Protein AF-A0A937X691-F1 (afdb_monomer)

Radius of gyration: 23.85 Å; Cα contacts (8 Å, |Δi|>4): 131; chains: 1; bounding box: 70×23×59 Å

Structure (mmCIF, N/CA/C/O backbone):
data_AF-A0A937X691-F1
#
_entry.id   AF-A0A937X691-F1
#
loop_
_atom_site.group_PDB
_atom_site.id
_atom_site.type_symbol
_atom_site.label_atom_id
_atom_site.label_alt_id
_atom_site.label_comp_id
_atom_site.label_asym_id
_atom_site.label_entity_id
_atom_site.label_seq_id
_atom_site.pdbx_PDB_ins_code
_atom_site.Cartn_x
_atom_site.Cartn_y
_atom_site.Cartn_z
_atom_site.occupancy
_atom_site.B_iso_or_equiv
_atom_site.auth_seq_id
_atom_site.auth_comp_id
_atom_site.auth_asym_id
_atom_site.auth_atom_id
_atom_site.pdbx_PDB_model_num
ATOM 1 N N . MET A 1 1 ? -31.879 0.806 -10.480 1.00 57.97 1 MET A N 1
ATOM 2 C CA . MET A 1 1 ? -30.810 1.714 -10.956 1.00 57.97 1 MET A CA 1
ATOM 3 C C . MET A 1 1 ? -29.947 0.918 -11.917 1.00 57.97 1 MET A C 1
ATOM 5 O O . MET A 1 1 ? -29.349 -0.062 -11.483 1.00 57.97 1 MET A O 1
ATOM 9 N N . ALA A 1 2 ? -29.981 1.260 -13.205 1.00 62.78 2 ALA A N 1
ATOM 10 C CA . ALA A 1 2 ? -29.186 0.592 -14.232 1.00 62.78 2 ALA A CA 1
ATOM 11 C C . ALA A 1 2 ? -27.701 0.939 -14.045 1.00 62.78 2 ALA A C 1
ATOM 13 O O . ALA A 1 2 ? -27.366 2.088 -13.751 1.00 62.78 2 ALA A O 1
ATOM 14 N N . CYS A 1 3 ? -26.823 -0.059 -14.132 1.00 71.88 3 CYS A N 1
ATOM 15 C CA . CYS A 1 3 ? -25.383 0.150 -14.043 1.00 71.88 3 CYS A CA 1
ATOM 16 C C . CYS A 1 3 ? -24.863 0.644 -15.410 1.00 71.88 3 CYS A C 1
ATOM 18 O O . CYS A 1 3 ? -25.206 0.021 -16.414 1.00 71.88 3 CYS A O 1
ATOM 20 N N . PRO A 1 4 ? -24.019 1.696 -15.482 1.00 74.69 4 PRO A N 1
ATOM 21 C CA . PRO A 1 4 ? -23.483 2.206 -16.754 1.00 74.69 4 PRO A CA 1
ATOM 22 C C . PRO A 1 4 ? -22.668 1.176 -17.549 1.00 74.69 4 PRO A C 1
ATOM 24 O O . PRO A 1 4 ? -22.495 1.320 -18.751 1.00 74.69 4 PRO A O 1
ATOM 27 N N . PHE A 1 5 ? -22.176 0.134 -16.876 1.00 79.00 5 PHE A N 1
ATOM 28 C CA . PHE A 1 5 ? -21.355 -0.935 -17.449 1.00 79.00 5 PHE A CA 1
ATOM 29 C C . PHE A 1 5 ? -22.147 -2.232 -17.705 1.00 79.00 5 PHE A C 1
ATOM 31 O O . PHE A 1 5 ? -21.552 -3.292 -17.870 1.00 79.00 5 PHE A O 1
ATOM 38 N N . GLY A 1 6 ? -23.483 -2.166 -17.691 1.00 82.38 6 GLY A N 1
ATOM 39 C CA . GLY A 1 6 ? -24.351 -3.344 -17.731 1.00 82.38 6 GLY A CA 1
ATOM 40 C C . GLY A 1 6 ? -24.492 -4.044 -16.370 1.00 82.38 6 GLY A C 1
ATOM 41 O O . GLY A 1 6 ? -23.689 -3.860 -15.452 1.00 82.38 6 GLY A O 1
ATOM 42 N N . GLY A 1 7 ? -25.566 -4.825 -16.222 1.00 81.88 7 GLY A N 1
ATOM 43 C CA . GLY A 1 7 ? -25.867 -5.612 -15.019 1.00 81.88 7 GLY A CA 1
ATOM 44 C C . GLY A 1 7 ? -26.502 -4.841 -13.849 1.00 81.88 7 GLY A C 1
ATOM 45 O O . GLY A 1 7 ? -26.859 -3.662 -13.943 1.00 81.88 7 GLY A O 1
ATOM 46 N N . HIS A 1 8 ? -26.648 -5.537 -12.715 1.00 80.50 8 HIS A N 1
ATOM 47 C CA . HIS A 1 8 ? -27.209 -5.004 -11.471 1.00 80.50 8 HIS A CA 1
ATOM 48 C C . HIS A 1 8 ? -26.151 -4.977 -10.371 1.00 80.50 8 HIS A C 1
ATOM 50 O O . HIS A 1 8 ? -25.466 -5.966 -10.124 1.00 80.50 8 HIS A O 1
ATOM 56 N N . ARG A 1 9 ? -26.049 -3.848 -9.664 1.00 83.50 9 ARG A N 1
ATOM 57 C CA . ARG A 1 9 ? -25.182 -3.719 -8.491 1.00 83.50 9 ARG A CA 1
ATOM 58 C C . ARG A 1 9 ? -26.050 -3.511 -7.250 1.00 83.50 9 ARG A C 1
ATOM 60 O O . ARG A 1 9 ? -26.542 -2.395 -7.062 1.00 83.50 9 ARG A O 1
ATOM 67 N N . PRO A 1 10 ? -26.296 -4.555 -6.437 1.00 85.19 10 PRO A N 1
ATOM 68 C CA . PRO A 1 10 ? -27.063 -4.400 -5.211 1.00 85.19 10 PRO A CA 1
ATOM 69 C C . PRO A 1 10 ? -26.295 -3.515 -4.225 1.00 85.19 10 PRO A C 1
ATOM 71 O O . PRO A 1 10 ? -25.065 -3.542 -4.153 1.00 85.19 10 PRO A O 1
ATOM 74 N N . TYR A 1 11 ? -27.037 -2.710 -3.472 1.00 90.38 11 TYR A N 1
ATOM 75 C CA . TYR A 1 11 ? -26.494 -1.866 -2.416 1.00 90.38 11 TYR A CA 1
ATOM 76 C C . TYR A 1 11 ? -27.256 -2.117 -1.121 1.00 90.38 11 TYR A C 1
ATOM 78 O O . TYR A 1 11 ? -28.475 -2.271 -1.130 1.00 90.38 11 TYR A O 1
ATOM 86 N N . PHE A 1 12 ? -26.543 -2.055 -0.004 1.00 92.31 12 PHE A N 1
ATOM 87 C CA . PHE A 1 12 ? -27.107 -2.134 1.336 1.00 92.31 12 PHE A CA 1
ATOM 88 C C . PHE A 1 12 ? -27.357 -0.737 1.899 1.00 92.31 12 PHE A C 1
ATOM 90 O O . PHE A 1 12 ? -26.682 0.228 1.526 1.00 92.31 12 PHE A O 1
ATOM 97 N N . ARG A 1 13 ? -28.299 -0.625 2.837 1.00 93.56 13 ARG A N 1
ATOM 98 C CA . ARG A 1 13 ? -28.445 0.561 3.688 1.00 93.56 13 ARG A CA 1
ATOM 99 C C . ARG A 1 13 ? -27.791 0.277 5.033 1.00 93.56 13 ARG A C 1
ATOM 101 O O . ARG A 1 13 ? -28.097 -0.728 5.661 1.00 93.56 13 ARG A O 1
ATOM 108 N N . CYS A 1 14 ? -26.889 1.153 5.464 1.00 93.94 14 CYS A N 1
ATOM 109 C CA . CYS A 1 14 ? -26.238 1.028 6.765 1.00 93.94 14 CYS A CA 1
ATOM 110 C C . CYS A 1 14 ? -27.247 1.250 7.912 1.00 93.94 14 CYS A C 1
ATOM 112 O O . CYS A 1 14 ? -27.792 2.356 7.992 1.00 93.94 14 CYS A O 1
ATOM 114 N N . PRO A 1 15 ? -27.443 0.277 8.827 1.00 91.50 15 PRO A N 1
ATOM 115 C CA . PRO A 1 15 ? -28.330 0.429 9.986 1.00 91.50 15 PRO A CA 1
ATOM 116 C C . PRO A 1 15 ? -27.667 1.164 11.165 1.00 91.50 15 PRO A C 1
ATOM 118 O O . PRO A 1 15 ? -28.305 1.428 12.178 1.00 91.50 15 PRO A O 1
ATOM 121 N N . GLY A 1 16 ? -26.374 1.480 11.056 1.00 89.88 16 GLY A N 1
ATOM 122 C CA . GLY A 1 16 ? -25.588 2.048 12.148 1.00 89.88 16 GLY A CA 1
ATOM 123 C C . GLY A 1 16 ? -25.955 3.487 12.483 1.00 89.88 16 GLY A C 1
ATOM 124 O O . GLY A 1 16 ? -26.684 4.157 11.751 1.00 89.88 16 GLY A O 1
ATOM 125 N N . ARG A 1 17 ? -25.371 3.990 13.568 1.00 87.00 17 ARG A N 1
ATOM 126 C CA . ARG A 1 17 ? -25.431 5.404 13.951 1.00 87.00 17 ARG A CA 1
ATOM 127 C C . ARG A 1 17 ? -24.082 6.070 13.699 1.00 87.00 17 ARG A C 1
ATOM 129 O O . ARG A 1 17 ? -23.042 5.424 13.792 1.00 87.00 17 ARG A O 1
ATOM 136 N N . ALA A 1 18 ? -24.092 7.342 13.328 1.00 80.06 18 ALA A N 1
ATOM 137 C CA . ALA A 1 18 ? -22.886 8.151 13.177 1.00 80.06 18 ALA A CA 1
ATOM 138 C C . ALA A 1 18 ? -23.180 9.562 13.696 1.00 80.06 18 ALA A C 1
ATOM 140 O O . ALA A 1 18 ? -24.072 10.224 13.176 1.00 80.06 18 ALA A O 1
ATOM 141 N N . GLY A 1 19 ? -22.458 10.002 14.732 1.00 73.25 19 GLY A N 1
ATOM 142 C CA . GLY A 1 19 ? -22.677 11.318 15.349 1.00 73.25 19 GLY A CA 1
ATOM 143 C C . GLY A 1 19 ? -24.075 11.493 15.959 1.00 73.25 19 GLY A C 1
ATOM 144 O O . GLY A 1 19 ? -24.657 12.559 15.834 1.00 73.25 19 GLY A O 1
ATOM 145 N N . GLY A 1 20 ? -24.651 10.436 16.544 1.00 80.00 20 GLY A N 1
ATOM 146 C CA . GLY A 1 20 ? -25.982 10.460 17.174 1.00 80.00 20 GLY A CA 1
ATOM 147 C C . GLY A 1 20 ? -27.168 10.169 16.239 1.00 80.00 20 GLY A C 1
ATOM 148 O O . GLY A 1 20 ? -28.194 9.673 16.705 1.00 80.00 20 GLY A O 1
ATOM 149 N N . LEU A 1 21 ? -27.022 10.356 14.921 1.00 85.38 21 LEU A N 1
ATOM 150 C CA . LEU A 1 21 ? -28.086 10.113 13.936 1.00 85.38 21 LEU A CA 1
ATOM 151 C C . LEU A 1 21 ? -27.976 8.743 13.249 1.00 85.38 21 LEU A C 1
ATOM 153 O O . LEU A 1 21 ? -26.894 8.155 13.154 1.00 85.38 21 LEU A O 1
ATOM 157 N N . SER A 1 22 ? -29.102 8.236 12.730 1.00 89.38 22 SER A N 1
ATOM 158 C CA . SER A 1 22 ? -29.135 7.044 11.871 1.00 89.38 22 SER A CA 1
ATOM 159 C C . SER A 1 22 ? -28.340 7.283 10.584 1.00 89.38 22 SER A C 1
ATOM 161 O O . SER A 1 22 ? -28.590 8.249 9.868 1.00 89.38 22 SER A O 1
ATOM 163 N N . CYS A 1 23 ? -27.401 6.396 10.261 1.00 91.94 23 CYS A N 1
ATOM 164 C CA . CYS A 1 23 ? -26.489 6.569 9.134 1.00 91.94 23 CYS A CA 1
ATOM 165 C C . CYS A 1 23 ? -27.201 6.472 7.779 1.00 91.94 23 CYS A C 1
ATOM 167 O O . CYS A 1 23 ? -26.948 7.298 6.905 1.00 91.94 23 CYS A O 1
ATOM 169 N N . GLY A 1 24 ? -28.028 5.438 7.567 1.00 89.94 24 GLY A N 1
ATOM 170 C CA . GLY A 1 24 ? -28.866 5.256 6.370 1.00 89.94 24 GLY A CA 1
ATOM 171 C C . GLY A 1 24 ? -28.127 5.174 5.024 1.00 89.94 24 GLY A C 1
ATOM 172 O O . GLY A 1 24 ? -28.760 5.068 3.971 1.00 89.94 24 GLY A O 1
ATOM 173 N N . ARG A 1 25 ? -26.790 5.230 5.030 1.00 90.38 25 ARG A N 1
ATOM 174 C CA . ARG A 1 25 ? -25.970 5.402 3.830 1.00 90.38 25 ARG A CA 1
ATOM 175 C C . ARG A 1 25 ? -26.063 4.175 2.932 1.00 90.38 25 ARG A C 1
ATOM 177 O O . ARG A 1 25 ? -25.934 3.045 3.405 1.00 90.38 25 ARG A O 1
ATOM 184 N N . ARG A 1 26 ? -26.239 4.412 1.631 1.00 92.94 26 ARG A N 1
ATOM 185 C CA . ARG A 1 26 ? -26.212 3.370 0.603 1.00 92.94 26 ARG A CA 1
ATOM 186 C C . ARG A 1 26 ? -24.762 2.967 0.329 1.00 92.94 26 ARG A C 1
ATOM 188 O O . ARG A 1 26 ? -23.971 3.800 -0.107 1.00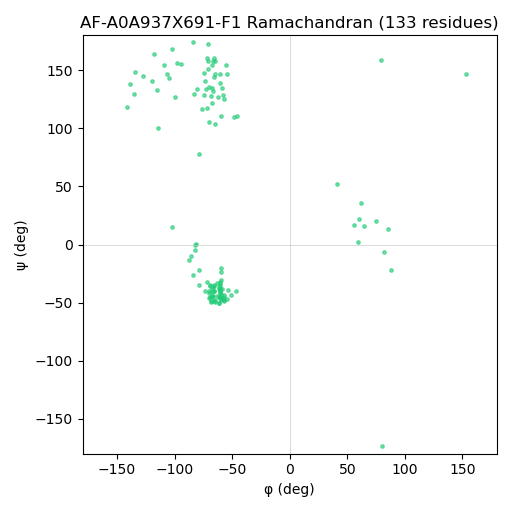 92.94 26 ARG A O 1
ATOM 195 N N . VAL A 1 27 ? -24.406 1.717 0.606 1.00 92.50 27 VAL A N 1
ATOM 196 C CA . VAL A 1 27 ? -23.033 1.203 0.486 1.00 92.50 27 VAL A CA 1
ATOM 197 C C . VAL A 1 27 ? -23.006 -0.153 -0.205 1.00 92.50 27 VAL A C 1
ATOM 199 O O . VAL A 1 27 ? -23.937 -0.941 -0.089 1.00 92.50 27 VAL A O 1
ATOM 202 N N . ALA A 1 28 ? -21.929 -0.427 -0.940 1.00 91.75 28 ALA A N 1
ATOM 203 C CA . ALA A 1 28 ? -21.753 -1.709 -1.624 1.00 91.75 28 ALA A CA 1
ATOM 204 C C . ALA A 1 28 ? -21.280 -2.830 -0.679 1.00 91.75 28 ALA A C 1
ATOM 206 O O . ALA A 1 28 ? -21.435 -4.002 -0.998 1.00 91.75 28 ALA A O 1
ATOM 207 N N . ARG A 1 29 ? -20.675 -2.477 0.463 1.00 91.31 29 ARG A N 1
ATOM 208 C CA . ARG A 1 29 ? -20.153 -3.416 1.464 1.00 91.31 29 ARG A CA 1
ATOM 209 C C . ARG A 1 29 ? -20.486 -2.921 2.868 1.00 91.31 29 ARG A C 1
ATOM 211 O O . ARG A 1 29 ? -20.347 -1.727 3.148 1.00 91.31 29 ARG A O 1
ATOM 218 N N . LEU A 1 30 ? -20.898 -3.844 3.728 1.00 93.38 30 LEU A N 1
ATOM 219 C CA . LEU A 1 30 ? -20.966 -3.665 5.175 1.00 93.38 30 LEU A CA 1
ATOM 220 C C . LEU A 1 30 ? -19.863 -4.511 5.820 1.00 93.38 30 LEU A C 1
ATOM 222 O O . LEU A 1 30 ? -19.412 -5.491 5.233 1.00 93.38 30 LEU A O 1
ATOM 226 N N . TYR A 1 31 ? -19.424 -4.105 7.003 1.00 91.38 31 TYR A N 1
ATOM 227 C CA . TYR A 1 31 ? -18.326 -4.724 7.736 1.00 91.38 31 TYR A CA 1
ATOM 228 C C . TYR A 1 31 ? -18.845 -5.222 9.083 1.00 91.38 31 TYR A C 1
ATOM 230 O O . TYR A 1 31 ? -19.659 -4.546 9.720 1.00 91.38 31 TYR A O 1
ATOM 238 N N . GLN A 1 32 ? -18.368 -6.386 9.507 1.00 90.25 32 GLN A N 1
ATOM 239 C CA . GLN A 1 32 ? -18.618 -6.944 10.831 1.00 90.25 32 GLN A CA 1
ATOM 240 C C . GLN A 1 32 ? -17.362 -6.785 11.686 1.00 90.25 32 GLN A C 1
ATOM 242 O O . GLN A 1 32 ? -16.249 -6.926 11.181 1.00 90.25 32 GLN A O 1
ATOM 247 N N . ARG A 1 33 ? -17.548 -6.505 12.975 1.00 83.12 33 ARG A N 1
ATOM 248 C CA . ARG A 1 33 ? -16.478 -6.479 13.976 1.00 83.12 33 ARG A CA 1
ATOM 249 C C . ARG A 1 33 ? -16.961 -7.200 15.228 1.00 83.12 33 ARG A C 1
ATOM 251 O O . ARG A 1 33 ? -18.058 -6.884 15.671 1.00 83.12 33 ARG A O 1
ATOM 258 N N . ASP A 1 34 ? -16.193 -8.146 15.761 1.00 73.19 34 ASP A N 1
ATOM 259 C CA . ASP A 1 34 ? -16.376 -8.767 17.087 1.00 73.19 34 ASP A CA 1
ATOM 260 C C . ASP A 1 34 ? -17.844 -9.088 17.451 1.00 73.19 34 ASP A C 1
ATOM 262 O O . ASP A 1 34 ? -18.357 -8.666 18.483 1.00 73.19 34 ASP A O 1
ATOM 266 N N . ASN A 1 35 ? -18.553 -9.797 16.562 1.00 70.50 35 ASN A N 1
ATOM 267 C CA . ASN A 1 35 ? -19.965 -10.194 16.716 1.00 70.50 35 ASN A CA 1
ATOM 268 C C . ASN A 1 35 ? -21.015 -9.057 16.757 1.00 70.50 35 ASN A C 1
ATOM 270 O O . ASN A 1 35 ? -22.166 -9.274 17.132 1.00 70.50 35 ASN A O 1
ATOM 274 N N . SER A 1 36 ? -20.652 -7.847 16.332 1.00 77.31 36 SER A N 1
ATOM 275 C CA . SER A 1 36 ? -21.568 -6.705 16.219 1.00 77.31 36 SER A CA 1
ATOM 276 C C . SER A 1 36 ? -22.360 -6.679 14.902 1.00 77.31 36 SER A C 1
ATOM 278 O O . SER A 1 36 ? -22.135 -7.468 13.981 1.00 77.31 36 SER A O 1
ATOM 280 N N . LEU A 1 37 ? -23.297 -5.728 14.809 1.00 85.88 37 LEU A N 1
ATOM 281 C CA . LEU A 1 37 ? -24.069 -5.437 13.600 1.00 85.88 37 LEU A CA 1
ATOM 282 C C . LEU A 1 37 ? -23.161 -5.167 12.384 1.00 85.88 37 LEU A C 1
ATOM 284 O O . LEU A 1 37 ? -22.102 -4.541 12.483 1.00 85.88 37 LEU A O 1
ATOM 288 N N . PHE A 1 38 ? -23.632 -5.558 11.198 1.00 91.56 38 PHE A N 1
ATOM 289 C CA . PHE A 1 38 ? -23.010 -5.179 9.929 1.00 91.56 38 PHE A CA 1
ATOM 290 C C . PHE A 1 38 ? -23.223 -3.683 9.665 1.00 91.56 38 PHE A C 1
ATOM 292 O O . PHE A 1 38 ? -24.321 -3.255 9.301 1.00 91.56 38 PHE A O 1
ATOM 299 N N . LEU A 1 39 ? -22.178 -2.869 9.829 1.00 93.25 39 LEU A N 1
ATOM 300 C CA . LEU A 1 39 ? -22.245 -1.417 9.634 1.00 93.25 39 LEU A CA 1
ATOM 301 C C . LEU A 1 39 ? -21.328 -0.962 8.501 1.00 93.25 39 LEU A C 1
ATOM 303 O O . LEU A 1 39 ? -20.430 -1.672 8.048 1.00 93.25 39 LEU A O 1
ATOM 307 N N . CYS A 1 40 ? -21.544 0.257 8.011 1.00 92.44 40 CYS A N 1
ATOM 308 C CA . CYS A 1 40 ? -20.629 0.842 7.044 1.00 92.44 40 CYS A CA 1
ATOM 309 C C . CYS A 1 40 ? -19.295 1.206 7.705 1.00 92.44 40 CYS A C 1
ATOM 311 O O . CYS A 1 40 ? -19.219 1.483 8.903 1.00 92.44 40 CYS A O 1
ATOM 313 N N . ARG A 1 41 ? -18.255 1.310 6.877 1.00 90.25 41 ARG A N 1
ATOM 314 C CA . ARG A 1 41 ? -16.895 1.680 7.279 1.00 90.25 41 ARG A CA 1
ATOM 315 C C . ARG A 1 41 ? -16.819 2.897 8.210 1.00 90.25 41 ARG A C 1
ATOM 317 O O . ARG A 1 41 ? -16.040 2.896 9.152 1.00 90.25 41 ARG A O 1
ATOM 324 N N . ARG A 1 42 ? -17.634 3.926 7.951 1.00 88.56 42 ARG A N 1
ATOM 325 C CA . ARG A 1 42 ? -17.655 5.164 8.745 1.00 88.56 42 ARG A CA 1
ATOM 326 C C . ARG A 1 42 ? -18.245 4.951 10.140 1.00 88.56 42 ARG A C 1
ATOM 328 O O . ARG A 1 42 ? -17.717 5.511 11.087 1.00 88.56 42 ARG A O 1
ATOM 335 N N . CYS A 1 43 ? -19.311 4.157 10.260 1.00 90.38 43 CYS A N 1
ATOM 336 C CA . CYS A 1 43 ? -19.924 3.834 11.553 1.00 90.38 43 CYS A CA 1
ATOM 337 C C . CYS A 1 43 ? -18.997 2.988 12.426 1.00 90.38 43 CYS A C 1
ATOM 339 O O . CYS A 1 43 ? -18.945 3.203 13.627 1.00 90.38 43 CYS A O 1
ATOM 341 N N . HIS A 1 44 ? -18.234 2.081 11.813 1.00 89.06 44 HIS A N 1
ATOM 342 C CA . HIS A 1 44 ? -17.207 1.303 12.511 1.00 89.06 44 HIS A CA 1
ATOM 343 C C . HIS A 1 44 ? -15.877 2.049 12.687 1.00 89.06 44 HIS A C 1
ATOM 345 O O . HIS A 1 44 ? -14.935 1.487 13.231 1.00 89.06 44 HIS A O 1
ATOM 351 N N . GLY A 1 45 ? -15.765 3.293 12.206 1.00 86.62 45 GLY A N 1
ATOM 352 C CA . GLY A 1 45 ? -14.534 4.078 12.309 1.00 86.62 45 GLY A CA 1
ATOM 353 C C . GLY A 1 45 ? -13.317 3.452 11.615 1.00 86.62 45 GLY A C 1
ATOM 354 O O . GLY A 1 45 ? -12.190 3.782 11.970 1.00 86.62 45 GLY A O 1
ATOM 355 N N . LEU A 1 46 ? -13.502 2.551 10.641 1.00 87.88 46 LEU A N 1
ATOM 356 C CA . LEU A 1 46 ? -12.369 1.834 10.048 1.00 87.88 46 LEU A CA 1
ATOM 357 C C . LEU A 1 46 ? -11.587 2.763 9.110 1.00 87.88 46 LEU A C 1
ATOM 359 O O . LEU A 1 46 ? -12.148 3.368 8.188 1.00 87.88 46 LEU A O 1
ATOM 363 N N . ALA A 1 47 ? -10.272 2.835 9.289 1.00 87.12 47 ALA A N 1
ATOM 364 C CA . ALA A 1 47 ? -9.356 3.452 8.334 1.00 87.12 47 ALA A CA 1
ATOM 365 C C . ALA A 1 47 ? -9.211 2.577 7.070 1.00 87.12 47 ALA A C 1
ATOM 367 O O . ALA A 1 47 ? -9.596 1.409 7.058 1.00 87.12 47 ALA A O 1
ATOM 368 N N . TYR A 1 48 ? -8.747 3.157 5.961 1.00 84.50 48 TYR A N 1
ATOM 369 C CA . TYR A 1 48 ? -8.286 2.359 4.830 1.00 84.50 48 TYR A CA 1
ATOM 370 C C . TYR A 1 48 ? -6.933 1.800 5.251 1.00 84.50 48 TYR A C 1
ATOM 372 O O . TYR A 1 48 ? -6.193 2.483 5.954 1.00 84.50 48 TYR A O 1
ATOM 380 N N . GLU A 1 49 ? -6.584 0.606 4.788 1.00 80.00 49 GLU A N 1
ATOM 381 C CA . GLU A 1 49 ? -5.263 0.022 5.040 1.00 80.00 49 GLU A CA 1
ATOM 382 C C . GLU A 1 49 ? -4.143 1.012 4.680 1.00 80.00 49 GLU A C 1
ATOM 384 O O . GLU A 1 49 ? -3.279 1.308 5.494 1.00 80.00 49 GLU A O 1
ATOM 389 N N . SER A 1 50 ? -4.267 1.692 3.536 1.00 78.75 50 SER A N 1
ATOM 390 C CA . SER A 1 50 ? -3.333 2.744 3.113 1.00 78.75 50 SER A CA 1
ATOM 391 C C . SER A 1 50 ? -3.214 3.946 4.059 1.00 78.75 50 SER A C 1
ATOM 393 O O . SER A 1 50 ? -2.206 4.647 4.016 1.00 78.75 50 SER A O 1
ATOM 395 N N . GLN A 1 51 ? -4.231 4.217 4.883 1.00 81.75 51 GLN A N 1
ATOM 396 C CA . GLN A 1 51 ? -4.211 5.283 5.890 1.00 81.75 51 GLN A CA 1
ATOM 397 C C . GLN A 1 51 ? -3.546 4.835 7.193 1.00 81.75 51 GLN A C 1
ATOM 399 O O . GLN A 1 51 ? -3.031 5.683 7.913 1.00 81.75 51 GLN A O 1
ATOM 404 N N . ALA A 1 52 ? -3.572 3.534 7.489 1.00 81.00 52 ALA A N 1
ATOM 405 C CA . ALA A 1 52 ? -2.908 2.948 8.649 1.00 81.00 52 ALA A CA 1
ATOM 406 C C . ALA A 1 52 ? -1.433 2.615 8.380 1.00 81.00 52 ALA A C 1
ATOM 408 O O . ALA A 1 52 ? -0.7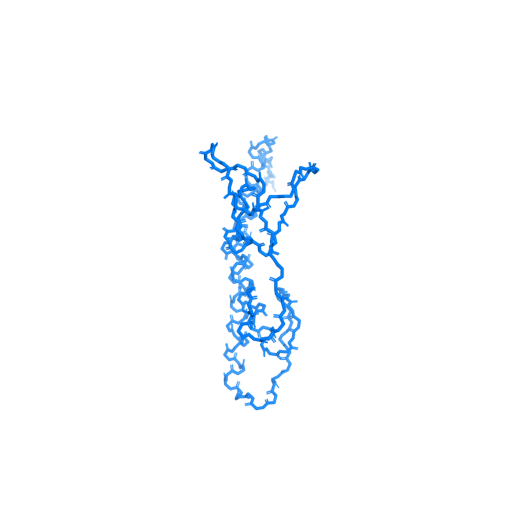09 2.306 9.319 1.00 81.00 52 ALA A O 1
ATOM 409 N N . GLU A 1 53 ? -0.992 2.700 7.122 1.00 83.31 53 GLU A N 1
ATOM 410 C CA . GLU A 1 53 ? 0.365 2.314 6.775 1.00 83.31 53 GLU A CA 1
ATOM 411 C C . GLU A 1 53 ? 1.447 3.212 7.362 1.00 83.31 53 GLU A C 1
ATOM 413 O O . GLU A 1 53 ? 1.443 4.440 7.171 1.00 83.31 53 GLU A O 1
ATOM 418 N N . ALA A 1 54 ? 2.439 2.555 7.952 1.00 85.06 54 ALA A N 1
ATOM 419 C CA . ALA A 1 54 ? 3.697 3.150 8.341 1.00 85.06 54 ALA A CA 1
ATOM 420 C C . ALA A 1 54 ? 4.494 3.633 7.110 1.00 85.06 54 ALA A C 1
ATOM 422 O O . ALA A 1 54 ? 4.307 3.144 5.989 1.00 85.06 54 ALA A O 1
ATOM 423 N N . PRO A 1 55 ? 5.427 4.587 7.284 1.00 82.88 55 PRO A N 1
ATOM 424 C CA . PRO A 1 55 ? 6.265 5.070 6.187 1.00 82.88 55 PRO A CA 1
ATOM 425 C C . PRO A 1 55 ? 7.013 3.955 5.439 1.00 82.88 55 PRO A C 1
ATOM 427 O O . PRO A 1 55 ? 7.069 3.992 4.210 1.00 82.88 55 PRO A O 1
ATOM 430 N N . TRP A 1 56 ? 7.516 2.946 6.156 1.00 85.56 56 TRP A N 1
ATOM 431 C CA . TRP A 1 56 ? 8.228 1.806 5.570 1.00 85.56 56 TRP A CA 1
ATOM 432 C C . TRP A 1 56 ? 7.298 0.847 4.803 1.00 85.56 56 TRP A C 1
ATOM 434 O O . TRP A 1 56 ? 7.673 0.303 3.770 1.00 85.56 56 TRP A O 1
ATOM 444 N N . GLU A 1 57 ? 6.040 0.690 5.223 1.00 88.06 57 GLU A N 1
ATOM 445 C CA . GLU A 1 57 ? 5.059 -0.123 4.485 1.00 88.06 57 GLU A CA 1
ATOM 446 C C . GLU A 1 57 ? 4.751 0.505 3.121 1.00 88.06 57 GLU A C 1
ATOM 448 O O . GLU A 1 57 ? 4.597 -0.185 2.109 1.00 88.06 57 GLU A O 1
ATOM 453 N N . ARG A 1 58 ? 4.745 1.843 3.049 1.00 87.19 58 ARG A N 1
ATOM 454 C CA . ARG A 1 58 ? 4.557 2.565 1.784 1.00 87.19 58 ARG A CA 1
ATOM 455 C C . ARG A 1 58 ? 5.715 2.341 0.816 1.00 87.19 58 ARG A C 1
ATOM 457 O O . ARG A 1 58 ? 5.461 2.218 -0.388 1.00 87.19 58 ARG A O 1
ATOM 464 N N . THR A 1 59 ? 6.956 2.312 1.307 1.00 89.56 59 THR A N 1
ATOM 465 C CA . THR A 1 59 ? 8.138 2.055 0.470 1.00 89.56 59 THR A CA 1
ATOM 466 C C . THR A 1 59 ? 8.173 0.603 0.001 1.00 89.56 59 THR A C 1
ATOM 468 O O . THR A 1 59 ? 8.334 0.382 -1.201 1.00 89.56 59 THR A O 1
ATOM 471 N N . LEU A 1 60 ? 7.854 -0.367 0.864 1.00 90.62 60 LEU A N 1
ATOM 472 C CA . LEU A 1 60 ? 7.690 -1.770 0.456 1.00 90.62 60 LEU A CA 1
ATOM 473 C C . LEU A 1 60 ? 6.622 -1.941 -0.621 1.00 90.62 60 LEU A C 1
ATOM 475 O O . LEU A 1 60 ? 6.869 -2.540 -1.668 1.00 90.62 60 LEU A O 1
ATOM 479 N N . ARG A 1 61 ? 5.447 -1.323 -0.446 1.00 91.00 61 ARG A N 1
ATOM 480 C CA . ARG A 1 61 ? 4.384 -1.405 -1.456 1.00 91.00 61 ARG A CA 1
ATOM 481 C C . ARG A 1 61 ? 4.830 -0.836 -2.809 1.00 91.00 61 ARG A C 1
ATOM 483 O O . ARG A 1 61 ? 4.344 -1.264 -3.861 1.00 91.00 61 ARG A O 1
ATOM 490 N N . ARG A 1 62 ? 5.725 0.158 -2.818 1.00 91.06 62 ARG A N 1
ATOM 491 C CA . ARG A 1 62 ? 6.308 0.696 -4.056 1.00 91.06 62 ARG A CA 1
ATOM 492 C C . ARG A 1 62 ? 7.217 -0.334 -4.728 1.00 91.06 62 ARG A C 1
ATOM 494 O O . ARG A 1 62 ? 7.073 -0.518 -5.938 1.00 91.06 62 ARG A O 1
ATOM 501 N N . ALA A 1 63 ? 8.082 -1.008 -3.973 1.00 93.00 63 ALA A N 1
ATOM 502 C CA . ALA A 1 63 ? 8.918 -2.092 -4.488 1.00 93.00 63 ALA A CA 1
ATOM 503 C C . ALA A 1 63 ? 8.060 -3.236 -5.059 1.00 93.00 63 ALA A C 1
ATOM 505 O O . ALA A 1 63 ? 8.242 -3.640 -6.209 1.00 93.00 63 ALA A O 1
ATOM 506 N N . ASP A 1 64 ? 7.020 -3.655 -4.337 1.00 94.06 64 ASP A N 1
ATOM 507 C CA . ASP A 1 64 ? 6.090 -4.695 -4.786 1.00 94.06 64 ASP A CA 1
ATOM 508 C C . ASP A 1 64 ? 5.358 -4.333 -6.075 1.00 94.06 64 ASP A C 1
ATOM 510 O O . ASP A 1 64 ? 5.193 -5.170 -6.964 1.00 94.06 64 ASP A O 1
ATOM 514 N N . LYS A 1 65 ? 4.919 -3.078 -6.220 1.00 93.81 65 LYS A N 1
ATOM 515 C CA . LYS A 1 65 ? 4.300 -2.611 -7.470 1.00 93.81 65 LYS A CA 1
ATOM 516 C C . LYS A 1 65 ? 5.260 -2.722 -8.649 1.00 93.81 65 LYS A C 1
ATOM 518 O O . LYS A 1 65 ? 4.824 -3.070 -9.746 1.00 93.81 65 LYS A O 1
ATOM 523 N N . ILE A 1 66 ? 6.542 -2.434 -8.436 1.00 93.69 66 ILE A N 1
ATOM 524 C CA . ILE A 1 66 ? 7.573 -2.575 -9.466 1.00 93.69 66 ILE A CA 1
ATOM 525 C C . ILE A 1 66 ? 7.753 -4.053 -9.824 1.00 93.69 66 ILE A C 1
ATOM 527 O O . ILE A 1 66 ? 7.672 -4.394 -11.002 1.00 93.69 66 ILE A O 1
ATOM 531 N N . ARG A 1 67 ? 7.899 -4.940 -8.833 1.00 93.75 67 ARG A N 1
ATOM 532 C CA . ARG A 1 67 ? 8.024 -6.394 -9.051 1.00 93.75 67 ARG A CA 1
ATOM 533 C C . ARG A 1 67 ? 6.839 -6.960 -9.828 1.00 93.75 67 ARG A C 1
ATOM 535 O O . ARG A 1 67 ? 7.034 -7.606 -10.856 1.00 93.75 67 ARG A O 1
ATOM 542 N N . LYS A 1 68 ? 5.614 -6.622 -9.408 1.00 93.75 68 LYS A N 1
ATOM 543 C CA . LYS A 1 68 ? 4.375 -7.024 -10.093 1.00 93.75 68 LYS A CA 1
ATOM 544 C C . LYS A 1 68 ? 4.314 -6.498 -11.523 1.00 93.75 68 LYS A C 1
ATOM 546 O O . LYS A 1 68 ? 3.916 -7.230 -12.422 1.00 93.75 68 LYS A O 1
ATOM 551 N N . ARG A 1 69 ? 4.738 -5.251 -11.763 1.00 92.38 69 ARG A N 1
ATOM 552 C CA . ARG A 1 69 ? 4.801 -4.674 -13.117 1.00 92.38 69 ARG A CA 1
ATOM 553 C C . ARG A 1 69 ? 5.783 -5.423 -14.020 1.00 92.38 69 ARG A C 1
ATOM 555 O O . ARG A 1 69 ? 5.551 -5.503 -15.221 1.00 92.38 69 ARG A O 1
ATOM 562 N N . LEU A 1 70 ? 6.862 -5.952 -13.453 1.00 93.75 70 LEU A N 1
ATOM 563 C CA . LEU A 1 70 ? 7.827 -6.788 -14.164 1.00 93.7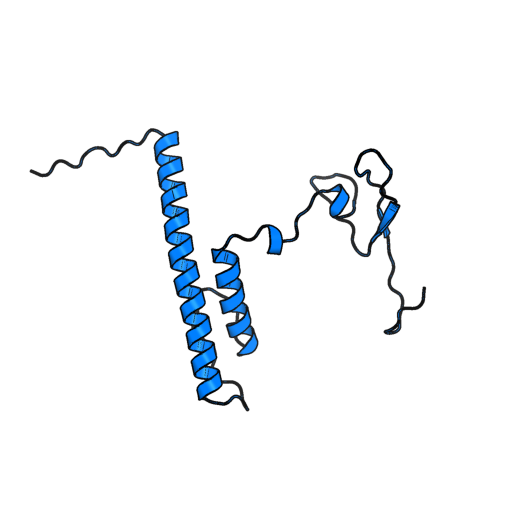5 70 LEU A CA 1
ATOM 564 C C . LEU A 1 70 ? 7.369 -8.254 -14.297 1.00 93.75 70 LEU A C 1
ATOM 566 O O . LEU A 1 70 ? 8.082 -9.051 -14.894 1.00 93.75 70 LEU A O 1
ATOM 570 N N . GLY A 1 71 ? 6.184 -8.609 -13.787 1.00 92.44 71 GLY A N 1
ATOM 571 C CA . GLY A 1 71 ? 5.614 -9.957 -13.872 1.00 92.44 71 GLY A CA 1
ATOM 572 C C . GLY A 1 71 ? 6.074 -10.916 -12.770 1.00 92.44 71 GLY A C 1
ATOM 573 O O . GLY A 1 71 ? 5.877 -12.119 -12.897 1.00 92.44 71 GLY A O 1
ATOM 574 N N . GLY A 1 72 ? 6.698 -10.404 -11.707 1.00 90.94 72 GLY A N 1
ATOM 575 C CA . GLY A 1 72 ? 7.218 -11.198 -10.594 1.00 90.94 72 GLY A CA 1
ATOM 576 C C . GLY A 1 72 ? 6.326 -11.164 -9.348 1.00 90.94 72 GLY A C 1
ATOM 577 O O . GLY A 1 72 ? 5.415 -10.331 -9.252 1.00 90.94 72 GLY A O 1
ATOM 578 N N . PRO A 1 73 ? 6.596 -12.047 -8.370 1.00 91.75 73 PRO A N 1
ATOM 579 C CA . PRO A 1 73 ? 5.901 -12.039 -7.089 1.00 91.75 73 PRO A CA 1
ATOM 580 C C . PRO A 1 73 ? 6.251 -10.791 -6.261 1.00 91.75 73 PRO A C 1
ATOM 582 O O . PRO A 1 73 ? 7.314 -10.188 -6.418 1.00 91.75 73 PRO A O 1
ATOM 585 N N . ALA A 1 74 ? 5.335 -10.411 -5.369 1.00 90.56 74 ALA A N 1
ATOM 586 C CA . ALA A 1 74 ? 5.612 -9.441 -4.311 1.00 90.56 74 ALA A CA 1
ATOM 587 C C . ALA A 1 74 ? 6.531 -10.056 -3.248 1.00 90.56 74 ALA A C 1
ATOM 589 O O . ALA A 1 74 ? 6.488 -11.267 -3.028 1.00 90.56 74 ALA A O 1
ATOM 590 N N . GLY A 1 75 ? 7.322 -9.223 -2.584 1.00 88.56 75 GLY A N 1
ATOM 591 C CA . GLY A 1 75 ? 8.190 -9.632 -1.490 1.00 88.56 75 GLY A CA 1
ATOM 592 C C . GLY A 1 75 ? 9.407 -8.729 -1.342 1.00 88.56 75 GLY A C 1
ATOM 593 O O . GLY A 1 75 ? 9.962 -8.228 -2.322 1.00 88.56 75 GLY A O 1
ATOM 594 N N . VAL A 1 76 ? 9.831 -8.554 -0.095 1.00 85.38 76 VAL A N 1
ATOM 595 C CA . VAL A 1 76 ? 10.992 -7.737 0.268 1.00 85.38 76 VAL A CA 1
ATOM 596 C C . VAL A 1 76 ? 12.270 -8.456 -0.138 1.00 85.38 76 VAL A C 1
ATOM 598 O O . VAL A 1 76 ? 12.403 -9.651 0.118 1.00 85.38 76 VAL A O 1
ATOM 601 N N . ALA A 1 77 ? 13.202 -7.738 -0.766 1.00 82.00 77 ALA A N 1
ATOM 602 C CA . ALA A 1 77 ? 14.534 -8.244 -1.111 1.00 82.00 77 ALA A CA 1
ATOM 603 C C . ALA A 1 77 ? 14.550 -9.532 -1.966 1.00 82.00 77 ALA A C 1
ATOM 605 O O . ALA A 1 77 ? 15.581 -10.188 -2.099 1.00 82.00 77 ALA A O 1
ATOM 606 N N . LEU A 1 78 ? 13.431 -9.886 -2.608 1.00 88.56 78 LEU A N 1
ATOM 607 C CA . LEU A 1 78 ? 13.413 -10.952 -3.604 1.00 88.56 78 LEU A CA 1
ATOM 608 C C . LEU A 1 78 ? 14.229 -10.537 -4.844 1.00 88.56 78 LEU A C 1
ATOM 610 O O . LEU A 1 78 ? 14.392 -9.342 -5.120 1.00 88.56 78 LEU A O 1
ATOM 614 N N . PRO A 1 79 ? 14.714 -11.477 -5.664 1.00 88.19 79 PRO A N 1
ATOM 615 C CA . PRO A 1 79 ? 15.261 -11.128 -6.970 1.00 88.19 79 PRO A CA 1
ATOM 616 C C . PRO A 1 79 ? 14.168 -10.547 -7.885 1.00 88.19 79 PRO A C 1
ATOM 618 O O . PRO A 1 79 ? 12.997 -10.928 -7.806 1.00 88.19 79 PRO A O 1
ATOM 621 N N . PHE A 1 80 ? 14.534 -9.601 -8.756 1.00 90.94 80 PHE A N 1
ATOM 622 C CA . PHE A 1 80 ? 13.623 -9.126 -9.802 1.00 90.94 80 PHE A CA 1
ATOM 623 C C . PHE A 1 80 ? 13.487 -10.190 -10.903 1.00 90.94 80 PHE A C 1
ATOM 625 O O . PHE A 1 80 ? 14.483 -10.824 -11.259 1.00 90.94 80 PHE A O 1
ATOM 632 N N . PRO A 1 81 ? 12.275 -10.396 -11.453 1.00 92.75 81 PRO A N 1
ATOM 633 C CA . PRO A 1 81 ? 12.075 -11.312 -12.572 1.00 92.75 81 PRO A CA 1
ATOM 634 C C . PRO A 1 81 ? 12.796 -10.793 -13.821 1.00 92.75 81 PRO A C 1
ATOM 636 O O . PRO A 1 81 ? 13.077 -9.601 -13.937 1.00 92.75 81 PRO A O 1
ATOM 639 N N . GLY A 1 82 ? 13.044 -11.682 -14.784 1.00 92.62 82 GLY A N 1
ATOM 640 C CA . GLY A 1 82 ? 13.654 -11.310 -16.058 1.00 92.62 82 GLY A CA 1
ATOM 641 C C . GLY A 1 82 ? 12.884 -10.208 -16.797 1.00 92.62 82 GLY A C 1
ATOM 642 O O . GLY A 1 82 ? 11.675 -10.036 -16.636 1.00 92.62 82 GLY A O 1
ATOM 643 N N . ARG A 1 83 ? 13.598 -9.457 -17.641 1.00 95.19 83 ARG A N 1
ATOM 644 C CA . ARG A 1 83 ? 13.031 -8.333 -18.395 1.00 95.19 83 ARG A CA 1
ATOM 645 C C . ARG A 1 83 ? 11.836 -8.772 -19.259 1.00 95.19 83 ARG A C 1
ATOM 647 O O . ARG A 1 83 ? 12.018 -9.619 -20.136 1.00 95.19 83 ARG A O 1
ATOM 654 N N . PRO A 1 84 ? 10.658 -8.136 -19.112 1.00 94.75 84 PRO A N 1
ATOM 655 C CA . PRO A 1 84 ? 9.506 -8.418 -19.961 1.00 94.75 84 PRO A CA 1
ATOM 656 C C . PRO A 1 84 ? 9.777 -8.134 -21.444 1.00 94.75 84 PRO A C 1
ATOM 658 O O . PRO A 1 84 ? 10.480 -7.179 -21.800 1.00 94.75 84 PRO A O 1
ATOM 661 N N . LYS A 1 85 ? 9.162 -8.926 -22.329 1.00 92.56 85 LYS A N 1
ATOM 662 C CA . LYS A 1 85 ? 9.227 -8.706 -23.781 1.00 92.56 85 LYS A CA 1
ATOM 663 C C . LYS A 1 85 ? 8.680 -7.315 -24.130 1.00 92.56 85 LYS A C 1
ATOM 665 O O . LYS A 1 85 ? 7.642 -6.905 -23.623 1.00 92.56 85 LYS A O 1
ATOM 670 N N . GLY A 1 86 ? 9.390 -6.586 -24.992 1.00 93.25 86 GLY A N 1
ATOM 671 C CA . GLY A 1 86 ? 9.011 -5.231 -25.419 1.00 93.25 86 GLY A CA 1
ATOM 672 C C . GLY A 1 86 ? 9.399 -4.104 -24.453 1.00 93.25 86 GLY A C 1
ATOM 673 O O . GLY A 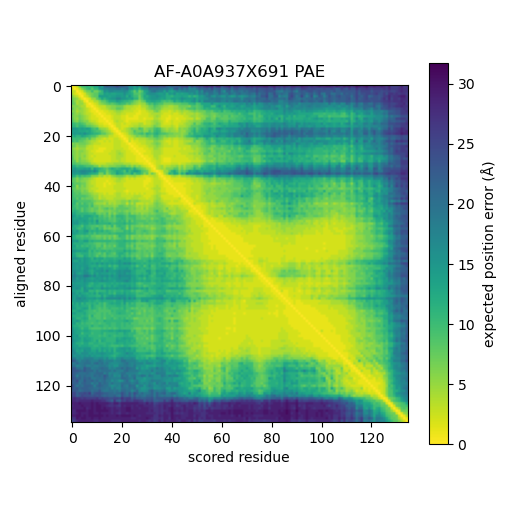1 86 ? 9.278 -2.936 -24.813 1.00 93.25 86 GLY A O 1
ATOM 674 N N . MET A 1 87 ? 9.920 -4.408 -23.258 1.00 96.44 87 MET A N 1
ATOM 675 C CA . MET A 1 87 ? 10.463 -3.382 -22.364 1.00 96.44 87 MET A CA 1
ATOM 676 C C . MET A 1 87 ? 11.907 -3.044 -22.746 1.00 96.44 87 MET A C 1
ATOM 678 O O . MET A 1 87 ? 12.755 -3.934 -22.852 1.00 96.44 87 MET A O 1
ATOM 682 N N . TRP A 1 88 ? 12.208 -1.755 -22.905 1.00 96.75 88 TRP A N 1
ATOM 683 C CA . TRP A 1 88 ? 13.567 -1.267 -23.141 1.00 96.75 88 TRP A CA 1
ATOM 684 C C . TRP A 1 88 ? 14.491 -1.633 -21.974 1.00 96.75 88 TRP A C 1
ATOM 686 O O . TRP A 1 88 ? 14.106 -1.508 -20.810 1.00 96.75 88 TRP A O 1
ATOM 696 N N . ARG A 1 89 ? 15.726 -2.057 -22.278 1.00 96.00 89 ARG A N 1
ATOM 697 C CA . ARG A 1 89 ? 16.701 -2.500 -21.265 1.00 96.00 89 ARG A CA 1
ATOM 698 C C . ARG A 1 89 ? 16.971 -1.424 -20.210 1.00 96.00 89 ARG A C 1
ATOM 700 O O . ARG A 1 89 ? 16.875 -1.713 -19.025 1.00 96.00 89 ARG A O 1
ATOM 707 N N . ALA A 1 90 ? 17.171 -0.179 -20.639 1.00 97.25 90 ALA A N 1
ATOM 708 C CA . ALA A 1 90 ? 17.371 0.947 -19.729 1.00 97.25 90 ALA A CA 1
ATOM 709 C C . ALA A 1 90 ? 16.159 1.196 -18.809 1.00 97.25 90 ALA A C 1
ATOM 711 O O . ALA A 1 90 ? 16.321 1.515 -17.635 1.00 97.25 90 ALA A O 1
ATOM 712 N N . THR A 1 91 ? 14.928 1.040 -19.314 1.00 96.94 91 THR A N 1
ATOM 713 C CA . THR A 1 91 ? 13.709 1.179 -18.498 1.00 96.94 91 THR A CA 1
ATOM 714 C C . THR A 1 91 ? 13.600 0.062 -17.467 1.00 96.94 91 THR A C 1
ATOM 716 O O . THR A 1 91 ? 13.228 0.324 -16.326 1.00 96.94 91 THR A O 1
ATOM 719 N N . TYR A 1 92 ? 13.940 -1.165 -17.862 1.00 96.94 92 TYR A N 1
ATOM 720 C CA . TYR A 1 92 ? 13.978 -2.314 -16.965 1.00 96.94 92 TYR A CA 1
ATOM 721 C C . TYR A 1 92 ? 15.002 -2.118 -15.843 1.00 96.94 92 TYR A C 1
ATOM 723 O O . TYR A 1 92 ? 14.648 -2.222 -14.674 1.00 96.94 92 TYR A O 1
ATOM 731 N N . GLU A 1 93 ? 16.239 -1.753 -16.182 1.00 96.00 93 GLU A N 1
ATOM 732 C CA . GLU A 1 93 ? 17.307 -1.527 -15.201 1.00 96.00 93 GLU A CA 1
ATOM 733 C C . GLU A 1 93 ? 16.939 -0.405 -14.221 1.00 96.00 93 GLU A C 1
ATOM 735 O O . GLU A 1 93 ? 17.053 -0.592 -13.011 1.00 96.00 93 GLU A O 1
ATOM 740 N N . LYS A 1 94 ? 16.379 0.711 -14.713 1.00 97.00 94 LYS A N 1
ATOM 741 C CA . LYS A 1 94 ? 15.858 1.790 -13.855 1.00 97.00 94 LYS A CA 1
ATOM 742 C C . LYS A 1 94 ? 14.735 1.317 -12.931 1.00 97.00 94 LYS A C 1
ATOM 744 O O . LYS A 1 94 ? 14.670 1.748 -11.783 1.00 97.00 94 LYS A O 1
ATOM 749 N N . ALA A 1 95 ? 13.841 0.453 -13.414 1.00 95.56 95 ALA A N 1
ATOM 750 C CA . ALA A 1 95 ? 12.775 -0.106 -12.589 1.00 95.56 95 ALA A CA 1
ATOM 751 C C . ALA A 1 95 ? 13.354 -0.987 -11.472 1.00 95.56 95 ALA A C 1
ATOM 753 O O . ALA A 1 95 ? 12.999 -0.789 -10.312 1.00 95.56 95 ALA A O 1
ATOM 754 N N . CYS A 1 96 ? 14.286 -1.887 -11.796 1.00 94.62 96 CYS A N 1
ATOM 755 C CA . CYS A 1 96 ? 14.965 -2.731 -10.811 1.00 94.62 96 CYS A CA 1
ATOM 756 C C . CYS A 1 96 ? 15.738 -1.899 -9.779 1.00 94.62 96 CYS A C 1
ATOM 758 O O . CYS A 1 96 ? 15.591 -2.137 -8.585 1.00 94.62 96 CYS A O 1
ATOM 760 N N . GLN A 1 97 ? 16.487 -0.878 -10.210 1.00 95.19 97 GLN A N 1
ATOM 761 C CA . GLN A 1 97 ? 17.189 0.044 -9.308 1.00 95.19 97 GLN A CA 1
ATOM 762 C C . GLN A 1 97 ? 16.222 0.767 -8.365 1.00 95.19 97 GLN A C 1
ATOM 764 O O . GLN A 1 97 ? 16.455 0.820 -7.162 1.00 95.19 97 GLN A O 1
ATOM 769 N N . ALA A 1 98 ? 15.107 1.286 -8.889 1.00 94.94 98 ALA A N 1
ATOM 770 C CA . ALA A 1 98 ? 14.101 1.964 -8.077 1.00 94.94 98 ALA A CA 1
ATOM 771 C C . ALA A 1 98 ? 13.407 1.022 -7.081 1.00 94.94 98 ALA A C 1
ATOM 773 O O . ALA A 1 98 ? 13.060 1.448 -5.981 1.00 94.94 98 ALA A O 1
ATOM 774 N N . GLY A 1 99 ? 13.184 -0.239 -7.462 1.00 94.19 99 GLY A N 1
ATOM 775 C CA . GLY A 1 99 ? 12.626 -1.250 -6.568 1.00 94.19 99 GLY A CA 1
ATOM 776 C C . GLY A 1 99 ? 13.608 -1.633 -5.463 1.00 94.19 99 GLY A C 1
ATOM 777 O O . GLY A 1 99 ? 13.227 -1.641 -4.300 1.00 94.19 99 GLY A O 1
ATOM 778 N N . LEU A 1 100 ? 14.875 -1.860 -5.815 1.00 93.81 100 LEU A N 1
ATOM 779 C CA . LEU A 1 100 ? 15.927 -2.197 -4.859 1.00 93.81 100 LEU A CA 1
ATOM 780 C C . LEU A 1 100 ? 16.169 -1.057 -3.857 1.00 93.81 100 LEU A C 1
ATOM 782 O O . LEU A 1 100 ? 16.238 -1.291 -2.657 1.00 93.81 100 LEU A O 1
ATOM 786 N N . ALA A 1 101 ? 16.226 0.189 -4.333 1.00 93.31 101 ALA A N 1
ATOM 787 C CA . ALA A 1 101 ? 16.347 1.358 -3.465 1.00 93.31 101 ALA A CA 1
ATOM 788 C C . ALA A 1 101 ? 15.152 1.498 -2.505 1.00 93.31 101 ALA A C 1
ATOM 790 O O . ALA A 1 101 ? 15.324 1.903 -1.359 1.00 93.31 101 ALA A O 1
ATOM 791 N N . ALA A 1 102 ? 13.940 1.158 -2.959 1.00 92.88 102 ALA A N 1
ATOM 792 C CA . ALA A 1 102 ? 12.753 1.173 -2.110 1.00 92.88 102 ALA A CA 1
ATOM 793 C C . ALA A 1 102 ? 12.779 0.069 -1.039 1.00 92.88 102 ALA A C 1
ATOM 795 O O . ALA A 1 102 ? 12.328 0.326 0.076 1.00 92.88 102 ALA A O 1
ATOM 796 N N . ASP A 1 103 ? 13.325 -1.110 -1.355 1.00 91.81 103 ASP A N 1
ATOM 797 C CA . ASP A 1 103 ? 13.540 -2.183 -0.378 1.00 91.81 103 ASP A CA 1
ATOM 798 C C . ASP A 1 103 ? 14.551 -1.765 0.695 1.00 91.81 103 ASP A C 1
ATOM 800 O O . ASP A 1 103 ? 14.240 -1.864 1.878 1.00 91.81 103 ASP A O 1
ATOM 804 N N . TYR A 1 104 ? 15.717 -1.232 0.309 1.00 90.75 104 TYR A N 1
ATOM 805 C CA . TYR A 1 104 ? 16.709 -0.750 1.279 1.00 90.75 104 TYR A CA 1
ATOM 806 C C . TYR A 1 104 ? 16.142 0.354 2.174 1.00 90.75 104 TYR A C 1
ATOM 808 O O . TYR A 1 104 ? 16.191 0.237 3.391 1.00 90.75 104 TYR A O 1
ATOM 816 N N . ALA A 1 105 ? 15.477 1.356 1.591 1.00 89.94 105 ALA A N 1
ATOM 817 C CA . ALA A 1 105 ? 14.851 2.423 2.370 1.00 89.94 105 ALA A CA 1
ATOM 818 C C . ALA A 1 105 ? 13.778 1.908 3.346 1.00 89.94 105 ALA A C 1
ATOM 820 O O . ALA A 1 105 ? 13.565 2.493 4.407 1.00 89.94 105 ALA A O 1
ATOM 821 N N . ALA A 1 106 ? 13.064 0.836 2.987 1.00 88.38 106 ALA A N 1
ATOM 822 C CA . ALA A 1 106 ? 12.129 0.198 3.900 1.00 88.38 106 ALA A CA 1
ATOM 823 C C . ALA A 1 106 ? 12.844 -0.528 5.041 1.00 88.38 106 ALA A C 1
ATOM 825 O O . ALA A 1 106 ? 12.440 -0.366 6.188 1.00 88.38 106 ALA A O 1
ATOM 826 N N . LEU A 1 107 ? 13.882 -1.308 4.731 1.00 87.38 107 LEU A N 1
ATOM 827 C CA . LEU A 1 107 ? 14.660 -2.046 5.725 1.00 87.38 107 LEU A CA 1
ATOM 828 C C . LEU A 1 107 ? 15.325 -1.092 6.726 1.00 87.38 107 LEU A C 1
ATOM 830 O O . LEU A 1 107 ? 15.162 -1.291 7.927 1.00 87.38 107 LEU A O 1
ATOM 834 N N . ASP A 1 108 ? 15.934 -0.003 6.252 1.00 87.56 108 ASP A N 1
ATOM 835 C CA . ASP A 1 108 ? 16.540 1.032 7.101 1.00 87.56 108 ASP A CA 1
ATOM 836 C C . ASP A 1 108 ? 15.500 1.675 8.039 1.00 87.56 108 ASP A C 1
ATOM 838 O O . ASP A 1 108 ? 15.727 1.891 9.232 1.00 87.56 108 ASP A O 1
ATOM 842 N N . ALA A 1 109 ? 14.304 1.962 7.515 1.00 85.06 109 ALA A N 1
ATOM 843 C CA . ALA A 1 109 ? 13.217 2.535 8.304 1.00 85.06 109 ALA A CA 1
ATOM 844 C C . ALA A 1 109 ? 12.646 1.542 9.334 1.00 85.06 109 ALA A C 1
ATOM 846 O O . ALA A 1 109 ? 12.251 1.948 10.432 1.00 85.06 109 ALA A O 1
ATOM 847 N N . VAL A 1 110 ? 12.605 0.249 9.000 1.00 84.69 110 VAL A N 1
ATOM 848 C CA . VAL A 1 110 ? 12.210 -0.819 9.927 1.00 84.69 110 VAL A CA 1
ATOM 849 C C . VAL A 1 110 ? 13.238 -0.957 11.046 1.00 84.69 110 VAL A C 1
ATOM 851 O O . VAL A 1 110 ? 12.840 -1.020 12.207 1.00 84.69 110 VAL A O 1
ATOM 854 N N . GLU A 1 111 ? 14.533 -0.942 10.732 1.00 81.31 111 GLU A N 1
ATOM 855 C CA . GLU A 1 111 ? 15.609 -1.014 11.724 1.00 81.31 111 GLU A CA 1
ATOM 856 C C . GLU A 1 111 ? 15.498 0.119 12.753 1.00 81.31 11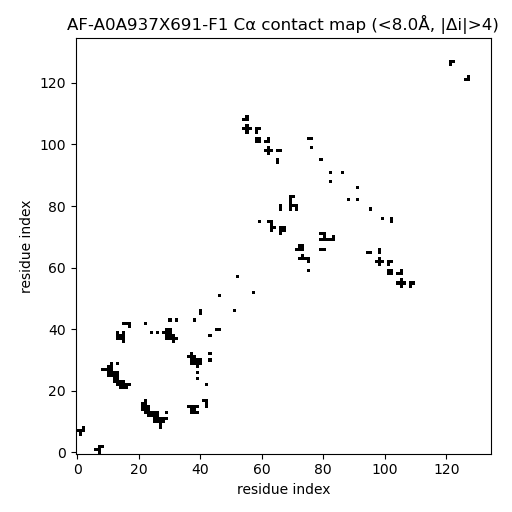1 GLU A C 1
ATOM 858 O O . GLU A 1 111 ? 15.471 -0.130 13.964 1.00 81.31 111 GLU A O 1
ATOM 863 N N . GLY A 1 112 ? 15.299 1.356 12.286 1.00 78.50 112 GLY A N 1
ATOM 864 C CA . GLY A 1 112 ? 15.072 2.501 13.169 1.00 78.50 112 GLY A CA 1
ATOM 865 C C . GLY A 1 112 ? 13.843 2.331 14.072 1.00 78.50 112 GLY A C 1
ATOM 866 O O . GLY A 1 112 ? 13.869 2.683 15.255 1.00 78.50 112 GLY A O 1
ATOM 867 N N . GLN A 1 113 ? 12.764 1.744 13.548 1.00 79.12 113 GLN A N 1
ATOM 868 C CA . GLN A 1 113 ? 11.538 1.523 14.312 1.00 79.12 113 GLN A CA 1
ATOM 869 C C . GLN A 1 113 ? 11.674 0.392 15.341 1.00 79.12 113 GLN A C 1
ATOM 871 O O . GLN A 1 113 ? 11.196 0.543 16.469 1.00 79.12 113 GLN A O 1
ATOM 876 N N . ILE A 1 114 ? 12.357 -0.702 14.991 1.00 81.00 114 ILE A N 1
ATOM 877 C CA . ILE A 1 114 ? 12.668 -1.802 15.913 1.00 81.00 114 ILE A CA 1
ATOM 878 C C . ILE A 1 114 ? 13.518 -1.277 17.070 1.00 81.00 114 ILE A C 1
ATOM 880 O O . ILE A 1 114 ? 13.178 -1.532 18.222 1.00 81.00 114 ILE A O 1
ATOM 884 N N . GLY A 1 115 ? 14.551 -0.472 16.799 1.00 77.44 115 GLY A N 1
ATOM 885 C CA . GLY A 1 115 ? 15.389 0.120 17.848 1.00 77.44 115 GLY A CA 1
ATOM 886 C C . GLY A 1 115 ? 14.587 0.945 18.861 1.00 77.44 115 GLY A C 1
ATOM 887 O O . GLY A 1 115 ? 14.755 0.797 20.074 1.00 77.44 115 GLY A O 1
ATOM 888 N N . LEU A 1 116 ? 13.635 1.758 18.389 1.00 76.00 116 LEU A N 1
ATOM 889 C CA . LEU A 1 116 ? 12.733 2.519 19.262 1.00 76.00 116 LEU A CA 1
ATOM 890 C C . LEU A 1 116 ? 11.799 1.617 20.078 1.00 76.00 116 LEU A C 1
ATOM 892 O O . LEU A 1 116 ? 11.534 1.903 21.250 1.00 76.00 116 LEU A O 1
ATOM 896 N N . GLN A 1 117 ? 11.280 0.547 19.471 1.00 81.31 117 GLN A N 1
ATOM 897 C CA . GLN A 1 117 ? 10.413 -0.417 20.147 1.00 81.31 117 GLN A CA 1
ATOM 898 C C . GLN A 1 117 ? 11.169 -1.206 21.220 1.00 81.31 117 GLN A C 1
ATOM 900 O O . GLN A 1 117 ? 10.664 -1.311 22.339 1.00 81.31 117 GLN A O 1
ATOM 905 N N . VAL A 1 118 ? 12.382 -1.677 20.918 1.00 81.06 118 VAL A N 1
ATOM 906 C CA . VAL A 1 118 ? 13.275 -2.360 21.866 1.00 81.06 118 VAL A CA 1
ATOM 907 C C . VAL A 1 118 ? 13.625 -1.426 23.021 1.00 81.06 118 VAL A C 1
ATOM 909 O O . VAL A 1 118 ? 13.351 -1.767 24.165 1.00 81.06 118 VAL A O 1
ATOM 912 N N . ALA A 1 119 ? 14.072 -0.195 22.755 1.00 78.62 119 ALA A N 1
ATOM 913 C CA . ALA A 1 119 ? 14.375 0.774 23.813 1.00 78.62 119 ALA A CA 1
ATOM 914 C C . ALA A 1 119 ? 13.146 1.113 24.681 1.00 78.62 119 ALA A C 1
ATOM 916 O O . ALA A 1 119 ? 13.245 1.336 25.890 1.00 78.62 119 ALA A O 1
ATOM 917 N N . ARG A 1 120 ? 11.948 1.171 24.081 1.00 84.56 120 ARG A N 1
ATOM 918 C CA . ARG A 1 120 ? 10.693 1.365 24.824 1.00 84.56 120 ARG A 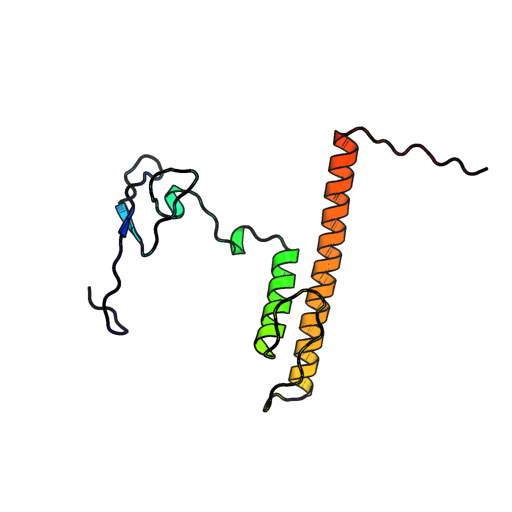CA 1
ATOM 919 C C . ARG A 1 120 ? 10.359 0.157 25.698 1.00 84.56 120 ARG A C 1
ATOM 921 O O . ARG A 1 120 ? 9.841 0.353 26.796 1.00 84.56 120 ARG A O 1
ATOM 928 N N . PHE A 1 121 ? 10.624 -1.049 25.209 1.00 86.19 121 PHE A N 1
ATOM 929 C CA . PHE A 1 121 ? 10.436 -2.288 25.949 1.00 86.19 121 PHE A CA 1
ATOM 930 C C . PHE A 1 121 ? 11.429 -2.394 27.110 1.00 86.19 121 PHE A C 1
ATOM 932 O O . PHE A 1 121 ? 10.994 -2.549 28.246 1.00 86.19 121 PHE A O 1
ATOM 939 N N . GLU A 1 122 ? 12.722 -2.175 26.869 1.00 86.88 122 GLU A N 1
ATOM 940 C CA .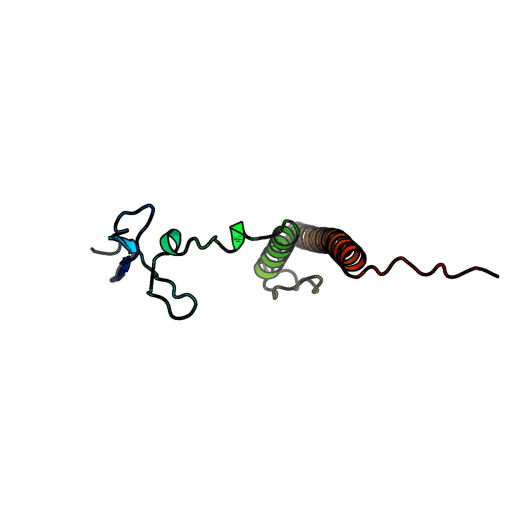 GLU A 1 122 ? 13.773 -2.165 27.896 1.00 86.88 122 GLU A CA 1
ATOM 941 C C . GLU A 1 122 ? 13.450 -1.189 29.036 1.00 86.88 122 GLU A C 1
ATOM 943 O O . GLU A 1 122 ? 13.479 -1.574 30.204 1.00 86.88 122 GLU A O 1
ATOM 948 N N . ARG A 1 123 ? 13.025 0.045 28.713 1.00 80.25 123 ARG A N 1
ATOM 949 C CA . ARG A 1 123 ? 12.584 1.036 29.717 1.00 80.25 123 ARG A CA 1
ATOM 950 C C . ARG A 1 123 ? 11.384 0.579 30.544 1.00 80.25 123 ARG A C 1
ATOM 952 O O . ARG A 1 123 ? 11.271 0.959 31.702 1.00 80.25 123 ARG A O 1
ATOM 959 N N . ARG A 1 124 ? 10.463 -0.185 29.952 1.00 81.56 124 ARG A N 1
ATOM 960 C CA . ARG A 1 124 ? 9.263 -0.688 30.639 1.00 81.56 124 ARG A CA 1
ATOM 961 C C . ARG A 1 124 ? 9.568 -1.900 31.518 1.00 81.56 124 ARG A C 1
ATOM 963 O O . ARG A 1 124 ? 8.933 -2.055 32.552 1.00 81.56 124 ARG A O 1
ATOM 970 N N . VAL A 1 125 ? 10.501 -2.746 31.090 1.00 83.62 125 VAL A N 1
ATOM 971 C CA . VAL A 1 125 ? 10.894 -3.977 31.791 1.00 83.62 125 VAL A CA 1
ATOM 972 C C . VAL A 1 125 ? 11.997 -3.715 32.828 1.00 83.62 125 VAL A C 1
ATOM 974 O O . VAL A 1 125 ? 12.225 -4.547 33.696 1.00 83.62 125 VAL A O 1
ATOM 977 N N . GLY A 1 126 ? 12.648 -2.547 32.793 1.00 68.75 126 GLY A N 1
ATOM 978 C CA . GLY A 1 126 ? 13.695 -2.188 33.754 1.00 68.75 126 GLY A CA 1
ATOM 979 C C . GLY A 1 126 ? 15.023 -2.910 33.509 1.00 68.75 126 GLY A C 1
ATOM 980 O O . GLY A 1 126 ? 15.852 -2.981 34.411 1.00 68.75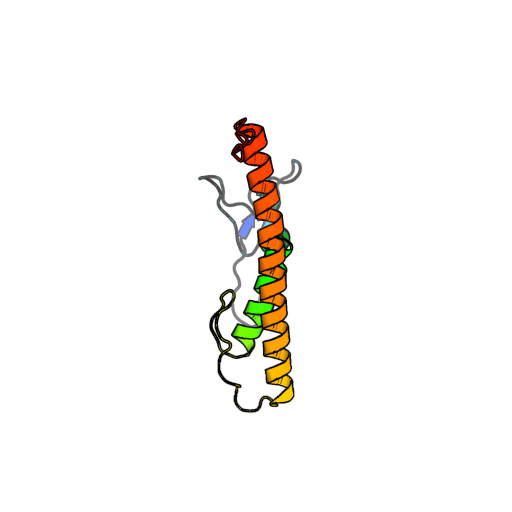 126 GLY A O 1
ATOM 981 N N . LEU A 1 127 ? 15.249 -3.435 32.300 1.00 61.53 127 LEU A N 1
ATOM 982 C CA . LEU A 1 127 ? 16.525 -4.035 31.902 1.00 61.53 127 LEU A CA 1
ATOM 983 C C . LEU A 1 127 ? 17.518 -2.919 31.550 1.00 61.53 127 LEU A C 1
ATOM 985 O O . LEU A 1 127 ? 17.742 -2.590 30.388 1.00 61.53 127 LEU A O 1
ATOM 989 N N . GLY A 1 128 ? 18.089 -2.289 32.575 1.00 52.81 128 GLY A N 1
ATOM 990 C CA . GLY A 1 128 ? 19.303 -1.494 32.424 1.00 52.81 128 GLY A CA 1
ATOM 991 C C . GLY A 1 128 ? 20.468 -2.432 32.119 1.00 52.81 128 GLY A C 1
ATOM 992 O O . GLY A 1 128 ? 20.662 -3.411 32.836 1.00 52.81 128 GLY A O 1
ATOM 993 N N . LYS A 1 129 ? 21.213 -2.157 31.043 1.00 50.03 129 LYS A N 1
ATOM 994 C CA . LYS A 1 129 ? 22.406 -2.912 30.634 1.00 50.03 129 LYS A CA 1
ATOM 995 C C . LYS A 1 129 ? 23.300 -3.171 31.851 1.00 50.03 129 LYS A C 1
ATOM 997 O O . LYS A 1 129 ? 23.907 -2.239 32.374 1.00 50.03 129 LYS A O 1
ATOM 1002 N N . SER A 1 130 ? 23.398 -4.425 32.285 1.00 42.88 130 SER A N 1
ATOM 1003 C CA . SER A 1 130 ? 24.504 -4.874 33.123 1.00 42.88 130 SER A CA 1
ATOM 1004 C C . SER A 1 130 ? 25.778 -4.626 32.325 1.00 42.88 130 SER A C 1
ATOM 1006 O O . SER A 1 130 ? 25.987 -5.245 31.281 1.00 42.88 130 SER A O 1
ATOM 1008 N N . SER A 1 131 ? 26.574 -3.659 32.770 1.00 41.25 131 SER A N 1
ATOM 1009 C CA . SER A 1 131 ? 27.907 -3.377 32.255 1.00 41.25 131 SER A CA 1
ATOM 1010 C C . SER A 1 131 ? 28.703 -4.679 32.176 1.00 41.25 131 SER A C 1
ATOM 1012 O O . SER A 1 131 ? 29.062 -5.249 33.208 1.00 41.25 131 SER A O 1
ATOM 1014 N N . VAL A 1 132 ? 28.962 -5.155 30.959 1.00 49.06 132 VAL A N 1
ATOM 1015 C CA . VAL A 1 132 ? 30.047 -6.103 30.703 1.00 49.06 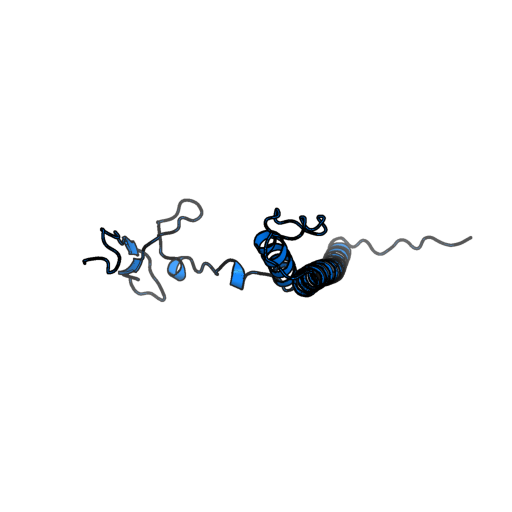132 VAL A CA 1
ATOM 1016 C C . VAL A 1 132 ? 31.323 -5.328 31.011 1.00 49.06 132 VAL A C 1
ATOM 1018 O O . VAL A 1 132 ? 31.681 -4.406 30.286 1.00 49.06 132 VAL A O 1
ATOM 1021 N N . GLY A 1 133 ? 31.911 -5.610 32.171 1.00 41.62 133 GLY A N 1
ATOM 1022 C CA . GLY A 1 133 ? 33.201 -5.063 32.560 1.00 41.62 133 GLY A CA 1
ATOM 1023 C C . GLY A 1 133 ? 34.295 -5.724 31.736 1.00 41.62 133 GLY A C 1
ATOM 1024 O O . GLY A 1 133 ? 34.482 -6.936 31.845 1.00 41.62 133 GLY A O 1
ATOM 1025 N N . ASP A 1 134 ? 34.996 -4.920 30.941 1.00 38.94 134 ASP A N 1
ATOM 1026 C CA . ASP A 1 134 ? 36.323 -5.253 30.431 1.00 38.94 134 ASP A CA 1
ATOM 1027 C C . ASP A 1 134 ? 37.265 -5.505 31.620 1.00 38.94 134 ASP A C 1
ATOM 1029 O O . ASP A 1 134 ? 37.347 -4.696 32.551 1.00 38.94 134 ASP A O 1
ATOM 1033 N N . ARG A 1 135 ? 37.954 -6.647 31.587 1.00 38.16 135 ARG A N 1
ATOM 1034 C CA . ARG A 1 135 ? 39.204 -6.896 32.311 1.00 38.16 135 ARG A CA 1
ATOM 1035 C C . ARG A 1 135 ? 40.300 -7.139 31.294 1.00 38.16 135 ARG A C 1
ATOM 1037 O O . ARG A 1 135 ? 39.996 -7.833 30.299 1.00 38.16 135 ARG A O 1
#

Secondary structure (DSSP, 8-state):
---TTSS----EEP--EETTEE---EES--B--TT---B-TTTTTPPPHHHH--HHHHHHHHHHHHHHHTTPPP-TTPPPPPPPTT--HHHHHHHHHHHHHHHHHHHHHHHHHHHHHHHHHHHHHT---------

Solvent-accessible surface area (backbone atoms only — not comparable to full-atom values): 8139 Å² total; per-residue (Å²): 126,84,39,96,85,62,66,80,76,79,66,45,65,23,79,32,53,50,95,90,39,78,50,62,47,79,33,82,63,68,45,71,55,98,92,49,73,62,18,32,53,74,56,69,64,58,72,54,70,84,74,70,53,50,77,36,54,54,29,39,53,52,20,28,53,44,29,45,72,45,74,29,73,69,64,82,85,59,83,78,55,70,81,49,90,92,59,55,67,70,60,47,53,52,45,52,51,56,22,51,53,22,34,50,55,17,52,56,48,46,51,57,49,50,52,54,51,51,54,53,46,33,68,72,73,64,64,69,81,76,76,82,74,88,126

Organism: NCBI:txid2961651

pLDDT: mean 84.62, std 12.54, range [38.16, 97.25]

Nearest PDB structures (foldseek):
  6r0w-assembly1_N  TM=4.208E-01  e=2.024E+00  Thermus thermophilus HB8
  4yk1-assembly1_A  TM=3.330E-01  e=3.881E+00  Bartonella rochalimae ATCC BAA-1498
  8u8h-assembly1_A  TM=2.059E-01  e=4.717E+00  Drosophila melanogaster

Foldseek 3Di:
DADPVGDDQDWDFFQADDPNHGRRDTHSAFDDDPPDDGGDCRRVVHDDPVVVDDPLVVLLVLLQVLQVVQVHHRDAPDDRDDHDPPDDPVNNVVSRVSSNVSSVVSVVVVVVVVVVVVVVVCVVVVVDDPDPDDD

Mean predicted aligned error: 10.74 Å

Sequence (135 aa):
MACPFGGHRPYFRCPGRAGGLSCGRRVARLYQRDNSLFLCRRCHGLAYESQAEAPWERTLRRADKIRKRLGGPAGVALPFPGRPKGMWRATYEKACQAGLAADYAALDAVEGQIGLQVARFERRVGLGKSSVGDR